Protein AF-A0A7Y5BQ79-F1 (afdb_monomer_lite)

pLDDT: mean 95.79, std 3.4, range [77.5, 98.62]

Radius of gyration: 15.88 Å; chains: 1; bounding box: 40×28×46 Å

Secondary structure (DSSP, 8-state):
-EEEEEEGGGHHHH--SHHHHHHHHHHHHHHHHHH-TT-TTEEEEEHHHHHHHHH-TTS-HHHHHHHHHHHHHHHHHHHHHTT--HHHHHHHHHHHHHHHHH-TTSHHHHHHHHTHHHHHHHHHHHH--HHHHHHHHHHHHHHHHTTT-HHHHHHHHHHHHHHHHHHHHTT--

Structure (mmCIF, N/CA/C/O backbone):
data_AF-A0A7Y5BQ79-F1
#
_entry.id   AF-A0A7Y5BQ79-F1
#
loop_
_atom_site.group_PDB
_atom_site.id
_atom_site.type_symbol
_atom_site.label_atom_id
_atom_site.label_alt_id
_atom_site.label_comp_id
_atom_site.label_asym_id
_atom_site.label_entity_id
_atom_site.label_seq_id
_atom_site.pdbx_PDB_ins_code
_atom_site.Cartn_x
_atom_site.Cartn_y
_atom_site.Cartn_z
_atom_site.occupancy
_atom_site.B_iso_or_equiv
_atom_site.auth_seq_id
_atom_site.auth_comp_id
_atom_site.auth_asym_id
_atom_site.auth_atom_id
_atom_site.pdbx_PDB_model_num
ATOM 1 N N . MET A 1 1 ? 13.403 9.350 7.583 1.00 86.50 1 MET A N 1
ATOM 2 C CA . MET A 1 1 ? 12.123 10.085 7.622 1.00 86.50 1 MET A CA 1
ATOM 3 C C . MET A 1 1 ? 11.063 9.085 7.214 1.00 86.50 1 MET A C 1
ATOM 5 O O . MET A 1 1 ? 11.272 8.402 6.207 1.00 86.50 1 MET A O 1
ATOM 9 N N . PRO A 1 2 ? 9.975 8.969 7.985 1.00 95.50 2 PRO A N 1
ATOM 10 C CA . PRO A 1 2 ? 8.922 8.019 7.684 1.00 95.50 2 PRO A CA 1
ATOM 11 C C . PRO A 1 2 ? 8.145 8.454 6.441 1.00 95.50 2 PRO A C 1
ATOM 13 O O . PRO A 1 2 ? 7.774 9.618 6.310 1.00 95.50 2 PRO A O 1
ATOM 16 N N . VAL A 1 3 ? 7.881 7.498 5.554 1.00 97.62 3 VAL A N 1
ATOM 17 C CA . VAL A 1 3 ? 6.941 7.631 4.428 1.00 97.62 3 VAL A CA 1
ATOM 18 C C . VAL A 1 3 ? 5.510 7.566 4.943 1.00 97.62 3 VAL A C 1
ATOM 20 O O . VAL A 1 3 ? 4.616 8.212 4.415 1.00 97.62 3 VAL A O 1
ATOM 23 N N . PHE A 1 4 ? 5.292 6.783 5.999 1.00 98.19 4 PHE A N 1
ATOM 24 C CA . PHE A 1 4 ? 3.997 6.639 6.639 1.00 98.19 4 PHE A CA 1
ATOM 25 C C . PHE A 1 4 ? 4.168 6.454 8.143 1.00 98.19 4 PHE A C 1
ATOM 27 O O . PHE A 1 4 ? 5.048 5.720 8.593 1.00 98.19 4 PHE A O 1
ATOM 34 N N . SER A 1 5 ? 3.302 7.098 8.920 1.00 97.00 5 SER A N 1
ATOM 35 C CA . SER A 1 5 ? 3.252 6.983 10.375 1.00 97.00 5 SER A CA 1
ATOM 36 C C . SER A 1 5 ? 1.800 6.858 10.810 1.00 97.00 5 SER A C 1
ATOM 38 O O . SER A 1 5 ? 0.936 7.602 10.340 1.00 97.00 5 SER A O 1
ATOM 40 N N . PHE A 1 6 ? 1.530 5.925 11.715 1.00 97.25 6 PHE A N 1
ATOM 41 C CA . PHE A 1 6 ? 0.215 5.754 12.316 1.00 97.25 6 PHE A CA 1
ATOM 42 C C . PHE A 1 6 ? 0.340 5.602 13.825 1.00 97.25 6 PHE A C 1
ATOM 44 O O . PHE A 1 6 ? 1.182 4.846 14.310 1.00 97.25 6 PHE A O 1
ATOM 51 N N . GLN A 1 7 ? -0.534 6.287 14.556 1.00 96.56 7 GLN A N 1
ATOM 52 C CA . GLN A 1 7 ? -0.715 6.156 15.995 1.00 96.56 7 GLN A CA 1
ATOM 53 C C . GLN A 1 7 ? -2.160 5.785 16.305 1.00 96.56 7 GLN A C 1
ATOM 55 O O . GLN A 1 7 ? -3.094 6.372 15.763 1.00 96.56 7 GLN A O 1
ATOM 60 N N . LEU A 1 8 ? -2.351 4.871 17.253 1.00 95.81 8 LEU A N 1
ATOM 61 C CA . LEU A 1 8 ? -3.673 4.377 17.638 1.00 95.81 8 LEU A CA 1
ATOM 62 C C . LEU A 1 8 ? -4.640 5.495 18.079 1.00 95.81 8 LEU A C 1
ATOM 64 O O . LEU A 1 8 ? -5.835 5.436 17.786 1.00 95.81 8 LEU A O 1
ATOM 68 N N . SER A 1 9 ? -4.123 6.545 18.723 1.00 95.38 9 SER A N 1
ATOM 69 C CA . SER A 1 9 ? -4.894 7.729 19.132 1.00 95.38 9 SER A CA 1
ATOM 70 C C . SER A 1 9 ? -5.539 8.469 17.953 1.00 95.38 9 SER A C 1
ATOM 72 O O . SER A 1 9 ? -6.570 9.117 18.121 1.00 95.38 9 SER A O 1
ATOM 74 N N . GLN A 1 10 ? -5.006 8.335 16.733 1.00 96.81 10 GLN A N 1
ATOM 75 C CA . GLN A 1 10 ? -5.585 8.961 15.542 1.00 96.81 10 GLN A CA 1
ATOM 76 C C . GLN A 1 10 ? -6.984 8.419 15.219 1.00 96.81 10 GLN A C 1
ATOM 78 O O . GLN A 1 10 ? -7.784 9.146 14.628 1.00 96.81 10 GLN A O 1
ATOM 83 N N . LEU A 1 11 ? -7.332 7.199 15.660 1.00 96.62 11 LEU A N 1
ATOM 84 C CA . LEU A 1 11 ? -8.676 6.638 15.471 1.00 96.62 11 LEU A CA 1
ATOM 85 C C . LEU A 1 11 ? -9.782 7.516 16.068 1.00 96.62 11 LEU A C 1
ATOM 87 O O . LEU A 1 11 ? -10.900 7.504 15.564 1.00 96.62 11 LEU A O 1
ATOM 91 N N . GLU A 1 12 ? -9.478 8.307 17.101 1.00 95.62 12 GLU A N 1
ATOM 92 C CA . GLU A 1 12 ? -10.432 9.230 17.732 1.00 95.62 12 GLU A CA 1
ATOM 93 C C . GLU A 1 12 ? -10.938 10.300 16.771 1.00 95.62 12 GLU A C 1
ATOM 95 O O . GLU A 1 12 ? -12.095 10.703 16.857 1.00 95.62 12 GLU A O 1
ATOM 100 N N . LYS A 1 13 ? -10.079 10.719 15.837 1.00 95.00 13 LYS A N 1
ATOM 101 C CA . LYS A 1 13 ? -10.400 11.712 14.810 1.00 95.00 13 LYS A CA 1
ATOM 102 C C . LYS A 1 13 ? -10.914 11.067 13.524 1.00 95.00 13 LYS A C 1
ATOM 104 O O . LYS A 1 13 ? -11.674 11.695 12.797 1.00 95.00 13 LYS A O 1
ATOM 109 N N . ILE A 1 14 ? -10.489 9.835 13.237 1.00 96.00 14 ILE A N 1
ATOM 110 C CA . ILE A 1 14 ? -10.807 9.134 11.984 1.00 96.00 14 ILE A CA 1
ATOM 111 C C . ILE A 1 14 ? -12.203 8.502 12.026 1.00 96.00 14 ILE A C 1
ATOM 113 O O . ILE A 1 14 ? -12.914 8.539 11.023 1.00 96.00 14 ILE A O 1
ATOM 117 N N . ILE A 1 15 ? -12.604 7.921 13.162 1.00 95.94 15 ILE A N 1
ATOM 118 C CA . ILE A 1 15 ? -13.869 7.190 13.292 1.00 95.94 15 ILE A CA 1
ATOM 119 C C . ILE A 1 15 ? -14.784 7.924 14.272 1.00 95.94 15 ILE A C 1
ATOM 121 O O . ILE A 1 15 ? -14.570 7.909 15.484 1.00 95.94 15 ILE A O 1
ATOM 125 N N . SER A 1 16 ? -15.835 8.550 13.738 1.00 94.56 16 SER A N 1
ATOM 126 C CA . SER A 1 16 ? -16.795 9.317 14.540 1.00 94.56 16 SER A CA 1
ATOM 127 C C . SER A 1 16 ? -17.749 8.433 15.347 1.00 94.56 16 SER A C 1
ATOM 129 O O . SER A 1 16 ? -18.148 8.817 16.442 1.00 94.56 16 SER A O 1
ATOM 131 N N . ASN A 1 17 ? -18.124 7.256 14.828 1.00 96.81 17 ASN A N 1
ATOM 132 C CA . ASN A 1 17 ? -19.011 6.330 15.535 1.00 96.81 17 ASN A CA 1
ATOM 133 C C . ASN A 1 17 ? -18.244 5.619 16.671 1.00 96.81 17 ASN A C 1
ATOM 135 O O . ASN A 1 17 ? -17.288 4.898 16.378 1.00 96.81 17 ASN A O 1
ATOM 139 N N . PRO A 1 18 ? -18.654 5.756 17.948 1.00 96.12 18 PRO A N 1
ATOM 140 C CA . PRO A 1 18 ? -17.921 5.170 19.072 1.00 96.12 18 PRO A CA 1
ATOM 141 C C . PRO A 1 18 ? -17.812 3.643 19.016 1.00 96.12 18 PRO A C 1
ATOM 143 O O . PRO A 1 18 ? -16.741 3.102 19.261 1.00 96.12 18 PRO A O 1
ATOM 146 N N . LYS A 1 19 ? -18.888 2.945 18.631 1.00 96.75 19 LYS A N 1
ATOM 147 C CA . LYS A 1 19 ? -18.913 1.477 18.580 1.00 96.75 19 LYS A CA 1
ATOM 148 C C . LYS A 1 19 ? -17.950 0.939 17.524 1.00 96.75 19 LYS A C 1
ATOM 150 O O . LYS A 1 19 ? -17.215 -0.013 17.784 1.00 96.75 19 LYS A O 1
ATOM 155 N N . ASP A 1 20 ? -17.945 1.557 16.345 1.00 96.19 20 ASP A N 1
ATOM 156 C CA . ASP A 1 20 ? -17.020 1.183 15.275 1.00 96.19 20 ASP A CA 1
ATOM 157 C C . ASP A 1 20 ? -15.578 1.517 15.668 1.00 96.19 20 ASP A C 1
ATOM 159 O O . ASP A 1 20 ? -14.673 0.711 15.458 1.00 96.19 20 ASP A O 1
ATOM 163 N N . ARG A 1 21 ? -15.363 2.671 16.311 1.00 97.19 21 ARG A N 1
ATOM 164 C CA . ARG A 1 21 ? -14.045 3.090 16.790 1.00 97.19 21 ARG A CA 1
ATOM 165 C C . ARG A 1 21 ? -13.473 2.115 17.810 1.00 97.19 21 ARG A C 1
ATOM 167 O O . ARG A 1 21 ? -12.311 1.746 17.684 1.00 97.19 21 ARG A O 1
ATOM 174 N N . ASP A 1 22 ? -14.262 1.692 18.792 1.00 97.06 22 ASP A N 1
ATOM 175 C CA . ASP A 1 22 ? -13.808 0.778 19.842 1.00 97.06 22 ASP A CA 1
ATOM 176 C C . ASP A 1 22 ? -13.480 -0.602 19.266 1.00 97.06 22 ASP A C 1
ATOM 178 O O . ASP A 1 22 ? -12.453 -1.193 19.603 1.00 97.06 22 ASP A O 1
ATOM 182 N N . LYS A 1 23 ? -14.295 -1.081 18.318 1.00 96.94 23 LYS A N 1
ATOM 183 C CA . LYS A 1 23 ? -14.032 -2.321 17.580 1.00 96.94 23 LYS A CA 1
ATOM 184 C C . LYS A 1 23 ? -12.708 -2.258 16.812 1.00 96.94 23 LYS A C 1
ATOM 186 O O . LYS A 1 23 ? -11.893 -3.175 16.917 1.00 96.94 23 LYS A O 1
ATOM 191 N N . GLU A 1 24 ? -12.487 -1.200 16.031 1.00 97.38 24 GLU A N 1
ATOM 192 C CA . GLU A 1 24 ? -11.253 -1.040 15.252 1.00 97.38 24 GLU A CA 1
ATOM 193 C C . GLU A 1 24 ? -10.035 -0.791 16.150 1.00 97.38 24 GLU A C 1
ATOM 195 O O . GLU A 1 24 ? -8.952 -1.307 15.869 1.00 97.38 24 GLU A O 1
ATOM 200 N N . ARG A 1 25 ? -10.211 -0.080 17.270 1.00 96.81 25 ARG A N 1
ATOM 201 C CA . ARG A 1 25 ? -9.168 0.120 18.281 1.00 96.81 25 ARG A CA 1
ATOM 202 C C . ARG A 1 25 ? -8.715 -1.211 18.869 1.00 96.81 25 ARG A C 1
ATOM 204 O O . ARG A 1 25 ? -7.530 -1.506 18.794 1.00 96.81 25 ARG A O 1
ATOM 211 N N . GLN A 1 26 ? -9.632 -2.040 19.369 1.00 97.06 26 GLN A N 1
ATOM 212 C CA . GLN A 1 26 ? -9.293 -3.356 19.932 1.00 97.06 26 GLN A CA 1
ATOM 213 C C . GLN A 1 26 ? -8.589 -4.257 18.907 1.00 97.06 26 GLN A C 1
ATOM 215 O O . GLN A 1 26 ? -7.632 -4.966 19.229 1.00 97.06 26 GLN A O 1
ATOM 220 N N . PHE A 1 27 ? -9.046 -4.219 17.651 1.00 97.69 27 PHE A N 1
ATOM 221 C CA . PHE A 1 27 ? -8.410 -4.951 16.561 1.00 97.69 27 PHE A CA 1
ATOM 222 C C . PHE A 1 27 ? -6.955 -4.508 16.341 1.00 97.69 27 PHE A C 1
ATOM 224 O O . PHE A 1 27 ? -6.062 -5.362 16.317 1.00 97.69 27 PHE A O 1
ATOM 231 N N . LEU A 1 28 ? -6.709 -3.199 16.216 1.00 97.06 28 LEU A N 1
ATOM 232 C CA . LEU A 1 28 ? -5.366 -2.664 15.990 1.00 97.06 28 LEU A CA 1
ATOM 233 C C . LEU A 1 28 ? -4.469 -2.771 17.225 1.00 97.06 28 LEU A C 1
ATOM 235 O O . LEU A 1 28 ? -3.292 -3.056 17.063 1.00 97.06 28 LEU A O 1
ATOM 239 N N . GLU A 1 29 ? -4.989 -2.629 18.443 1.00 95.81 29 GLU A N 1
ATOM 240 C CA . GLU A 1 29 ? -4.227 -2.850 19.682 1.00 95.81 29 GLU A CA 1
ATOM 241 C C . GLU A 1 29 ? -3.631 -4.256 19.725 1.00 95.81 29 GLU A C 1
ATOM 243 O O . GLU A 1 29 ? -2.438 -4.429 19.985 1.00 95.81 29 GLU A O 1
ATOM 248 N N . ARG A 1 30 ? -4.444 -5.269 19.403 1.00 96.56 30 ARG A N 1
ATOM 249 C CA . ARG A 1 30 ? -3.977 -6.655 19.323 1.00 96.56 30 ARG A CA 1
ATOM 250 C C . ARG A 1 30 ? -2.871 -6.811 18.278 1.00 96.56 30 ARG A C 1
ATOM 252 O O . ARG A 1 30 ? -1.860 -7.445 18.569 1.00 96.56 30 ARG A O 1
ATOM 259 N N . LYS A 1 31 ? -3.046 -6.223 17.091 1.00 97.12 31 LYS A N 1
ATOM 260 C CA . LYS A 1 31 ? -2.067 -6.300 15.997 1.00 97.12 31 LYS A CA 1
ATOM 261 C C . LYS A 1 31 ? -0.768 -5.560 16.298 1.00 97.12 31 LYS A C 1
ATOM 263 O O . LYS A 1 31 ? 0.312 -6.102 16.097 1.00 97.12 31 LYS A O 1
ATOM 268 N N . LEU A 1 32 ? -0.847 -4.361 16.858 1.00 94.81 32 LEU A N 1
ATOM 269 C CA . LEU A 1 32 ? 0.328 -3.592 17.253 1.00 94.81 32 LEU A CA 1
ATOM 270 C C . LEU A 1 32 ? 1.122 -4.304 18.353 1.00 94.81 32 LEU A C 1
ATOM 272 O O . LEU A 1 32 ? 2.349 -4.318 18.301 1.00 94.81 32 LEU A O 1
ATOM 276 N N . LYS A 1 33 ? 0.440 -4.950 19.306 1.00 94.94 33 LYS A N 1
ATOM 277 C CA . LYS A 1 33 ? 1.090 -5.783 20.325 1.00 94.94 33 LYS A CA 1
ATOM 278 C C . LYS A 1 33 ? 1.774 -7.015 19.725 1.00 94.94 33 LYS A C 1
ATOM 280 O O . LYS A 1 33 ? 2.840 -7.384 20.203 1.00 94.94 33 LYS A O 1
ATOM 285 N N . GLU A 1 34 ? 1.182 -7.627 18.698 1.00 94.62 34 GLU A N 1
ATOM 286 C CA . GLU A 1 34 ? 1.772 -8.743 17.944 1.00 94.62 34 GLU A CA 1
ATOM 287 C C . GLU A 1 34 ? 3.047 -8.305 17.201 1.00 94.62 34 GLU A C 1
ATOM 289 O O . GLU A 1 34 ? 4.085 -8.950 17.320 1.00 94.62 34 GLU A O 1
ATOM 294 N N . TRP A 1 35 ? 3.002 -7.180 16.481 1.00 94.19 35 TRP A N 1
ATOM 295 C CA . TRP A 1 35 ? 4.122 -6.725 15.650 1.00 94.19 35 TRP A CA 1
ATOM 296 C C . TRP A 1 35 ? 5.243 -6.030 16.422 1.00 94.19 35 TRP A C 1
ATOM 298 O O . TRP A 1 35 ? 6.403 -6.105 16.018 1.00 94.19 35 TRP A O 1
ATOM 308 N N . ASN A 1 36 ? 4.906 -5.292 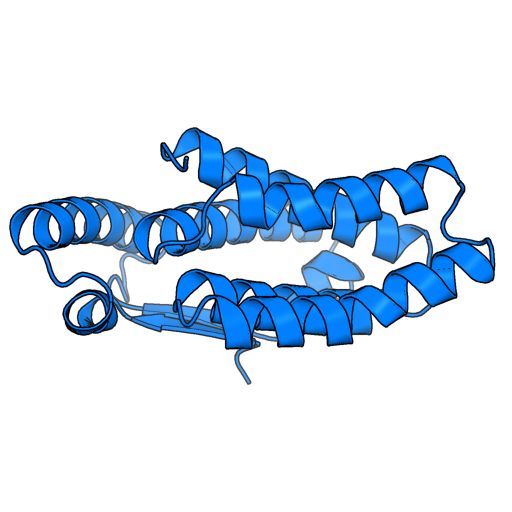17.481 1.00 88.94 36 ASN A N 1
ATOM 309 C CA . ASN A 1 36 ? 5.870 -4.548 18.281 1.00 88.94 36 ASN A CA 1
ATOM 310 C C . ASN A 1 36 ? 5.459 -4.505 19.764 1.00 88.94 36 ASN A C 1
ATOM 312 O O . ASN A 1 36 ? 4.955 -3.485 20.247 1.00 88.94 36 ASN A O 1
ATOM 316 N N . PRO A 1 37 ? 5.739 -5.575 20.532 1.00 83.06 37 PRO A N 1
ATOM 317 C CA . PRO A 1 37 ? 5.378 -5.654 21.947 1.00 83.06 37 PRO A CA 1
ATOM 318 C C . PRO A 1 37 ? 5.940 -4.512 22.807 1.00 83.06 37 PRO A C 1
ATOM 320 O O . PRO A 1 37 ? 5.356 -4.170 23.832 1.00 83.06 37 PRO A O 1
ATOM 323 N N . LYS A 1 38 ? 7.074 -3.921 22.399 1.00 82.88 38 LYS A N 1
ATOM 324 C CA . LYS A 1 38 ? 7.747 -2.831 23.123 1.00 82.88 38 LYS A CA 1
ATOM 325 C C . LYS A 1 38 ? 7.140 -1.453 22.840 1.00 82.88 38 LYS A C 1
ATOM 327 O O . LYS A 1 38 ? 7.308 -0.548 23.649 1.00 82.88 38 LYS A O 1
ATOM 332 N N . SER A 1 39 ? 6.453 -1.277 21.710 1.00 77.50 39 SER A N 1
ATOM 333 C CA . SER A 1 39 ? 5.789 -0.019 21.345 1.00 77.50 39 SER A CA 1
ATOM 334 C C . SER A 1 39 ? 4.473 -0.302 20.604 1.00 77.50 39 SER A C 1
ATOM 336 O O . SER A 1 39 ? 4.382 -0.131 19.387 1.00 77.50 39 SER A O 1
ATOM 338 N N . PRO A 1 40 ? 3.430 -0.754 21.325 1.00 83.44 40 PRO A N 1
ATOM 339 C CA . PRO A 1 40 ? 2.208 -1.289 20.727 1.00 83.44 40 PRO A CA 1
ATOM 340 C C . PRO A 1 40 ? 1.197 -0.200 20.329 1.00 83.44 40 PRO A C 1
ATOM 342 O O . PRO A 1 40 ? 0.005 -0.472 20.223 1.00 83.44 40 PRO A O 1
ATOM 345 N N . THR A 1 41 ? 1.628 1.051 20.154 1.00 89.75 41 THR A N 1
ATOM 346 C CA . THR A 1 41 ? 0.725 2.189 19.896 1.00 89.75 41 THR A CA 1
ATOM 347 C C . THR A 1 41 ? 1.020 2.920 18.594 1.00 89.75 41 THR A C 1
ATOM 349 O O . THR A 1 41 ? 0.196 3.731 18.164 1.00 89.75 41 THR A O 1
ATOM 352 N N . LYS A 1 42 ? 2.165 2.642 17.959 1.00 92.81 42 LYS A N 1
ATOM 353 C CA . LYS A 1 42 ? 2.640 3.356 16.775 1.00 92.81 42 LYS A CA 1
ATOM 354 C C . LYS A 1 42 ? 3.349 2.417 15.805 1.00 92.81 42 LYS A C 1
ATOM 356 O O . LYS A 1 42 ? 4.082 1.527 16.229 1.00 92.81 42 LYS A O 1
ATOM 361 N N . ILE A 1 43 ? 3.189 2.669 14.508 1.00 94.69 43 ILE A N 1
ATOM 362 C CA . ILE A 1 43 ? 4.094 2.145 13.481 1.00 94.69 43 ILE A CA 1
ATOM 363 C C . ILE A 1 43 ? 4.614 3.265 12.589 1.00 94.69 43 ILE A C 1
ATOM 365 O O . ILE A 1 43 ? 3.926 4.264 12.376 1.00 94.69 43 ILE A O 1
ATOM 369 N N . GLU A 1 44 ? 5.809 3.058 12.042 1.00 96.12 44 GLU A N 1
ATOM 370 C CA . GLU A 1 44 ? 6.454 3.975 11.104 1.00 96.12 44 GLU A CA 1
ATOM 371 C C . GLU A 1 44 ? 7.159 3.201 10.004 1.00 96.12 44 GLU A C 1
ATOM 373 O O . GLU A 1 44 ? 8.092 2.443 10.273 1.00 96.12 44 GLU A O 1
ATOM 378 N N . LEU A 1 45 ? 6.701 3.382 8.768 1.00 97.56 45 LEU A N 1
ATOM 379 C CA . LEU A 1 45 ? 7.398 2.879 7.595 1.00 97.56 45 LEU A CA 1
ATOM 380 C C . LEU A 1 45 ? 8.462 3.901 7.201 1.00 97.56 45 LEU A C 1
ATOM 382 O O . LEU A 1 45 ? 8.147 4.935 6.614 1.00 97.56 45 LEU A O 1
ATOM 386 N N . GLU A 1 46 ? 9.718 3.614 7.521 1.00 97.69 46 GLU A N 1
ATOM 387 C CA . GLU A 1 46 ? 10.849 4.433 7.084 1.00 97.69 46 GLU A CA 1
ATOM 388 C C . GLU A 1 46 ? 11.093 4.306 5.576 1.00 97.69 46 GLU A C 1
ATOM 390 O O . GLU A 1 46 ? 10.973 3.219 5.006 1.00 97.69 46 GLU A O 1
ATOM 395 N N . ALA A 1 47 ? 11.515 5.403 4.940 1.00 97.12 47 ALA A N 1
ATOM 396 C CA . ALA A 1 47 ? 11.825 5.425 3.506 1.00 97.12 47 ALA A CA 1
ATOM 397 C C . ALA A 1 47 ? 12.870 4.376 3.107 1.00 97.12 47 ALA A C 1
ATOM 399 O O . ALA A 1 47 ? 12.710 3.706 2.093 1.00 97.12 47 ALA A O 1
ATOM 400 N N . ALA A 1 48 ? 13.886 4.159 3.947 1.00 96.81 48 ALA A N 1
ATOM 401 C CA . ALA A 1 48 ? 14.905 3.138 3.711 1.00 96.81 48 ALA A CA 1
ATOM 402 C C . ALA A 1 48 ? 14.320 1.716 3.662 1.00 96.81 48 ALA A C 1
ATOM 404 O O . ALA A 1 48 ? 14.763 0.895 2.868 1.00 96.81 48 ALA A O 1
ATOM 405 N N . VAL A 1 49 ? 13.299 1.431 4.476 1.00 97.38 49 VAL A N 1
ATOM 406 C CA . VAL A 1 49 ? 12.646 0.117 4.482 1.00 97.38 49 VAL A CA 1
ATOM 407 C C . VAL A 1 49 ? 11.816 -0.068 3.219 1.00 97.38 49 VAL A C 1
ATOM 409 O O . VAL A 1 49 ? 11.891 -1.120 2.590 1.00 97.38 49 VAL A O 1
ATOM 412 N N . LEU A 1 50 ? 11.062 0.959 2.814 1.00 97.75 50 LEU A N 1
ATOM 413 C CA . LEU A 1 50 ? 10.323 0.918 1.554 1.00 97.75 50 LEU A CA 1
ATOM 414 C C . LEU A 1 50 ? 11.270 0.775 0.356 1.00 97.75 50 LEU A C 1
ATOM 416 O O . LEU A 1 50 ? 10.989 -0.010 -0.543 1.00 97.75 50 LEU A O 1
ATOM 420 N N . LEU A 1 51 ? 12.406 1.473 0.361 1.00 97.38 51 LEU A N 1
ATOM 421 C CA . LEU A 1 51 ? 13.436 1.332 -0.663 1.00 97.38 51 LEU A CA 1
ATOM 422 C C . LEU A 1 51 ? 13.919 -0.119 -0.751 1.00 97.38 51 LEU A C 1
ATOM 424 O O . LEU A 1 51 ? 13.858 -0.702 -1.826 1.00 97.38 51 LEU A O 1
ATOM 428 N N . THR A 1 52 ? 14.279 -0.745 0.374 1.00 97.38 52 THR A N 1
ATOM 429 C CA . THR A 1 52 ? 14.665 -2.165 0.408 1.00 97.38 52 THR A CA 1
ATOM 430 C C . THR A 1 52 ? 13.572 -3.092 -0.132 1.00 97.38 52 THR A C 1
ATOM 432 O O . THR A 1 52 ? 13.892 -4.031 -0.857 1.00 97.38 52 THR A O 1
ATOM 435 N N . ILE A 1 53 ? 12.293 -2.836 0.167 1.00 97.56 53 ILE A N 1
ATOM 436 C CA . ILE A 1 53 ? 11.169 -3.625 -0.372 1.00 97.56 53 ILE A CA 1
ATOM 437 C C . ILE A 1 53 ? 11.105 -3.526 -1.906 1.00 97.56 53 ILE A C 1
ATOM 439 O O . ILE A 1 53 ? 10.857 -4.527 -2.574 1.00 97.56 53 ILE A O 1
ATOM 443 N N . ILE A 1 54 ? 11.326 -2.335 -2.473 1.00 97.31 54 ILE A N 1
ATOM 444 C CA . ILE A 1 54 ? 11.173 -2.089 -3.916 1.00 97.31 54 ILE A CA 1
ATOM 445 C C . ILE A 1 54 ? 12.419 -2.475 -4.723 1.00 97.31 54 ILE A C 1
ATOM 447 O O . ILE A 1 54 ? 12.289 -2.996 -5.830 1.00 97.31 54 ILE A O 1
ATOM 451 N N . THR A 1 55 ? 13.616 -2.238 -4.190 1.00 95.69 55 THR A N 1
ATOM 452 C CA . THR A 1 55 ? 14.874 -2.338 -4.950 1.00 95.69 55 THR A CA 1
ATOM 453 C C . THR A 1 55 ? 15.790 -3.457 -4.477 1.00 95.69 55 THR A C 1
ATOM 455 O O . THR A 1 55 ? 16.831 -3.674 -5.088 1.00 95.69 55 THR A O 1
ATOM 458 N N . THR A 1 56 ? 15.448 -4.159 -3.388 1.00 90.88 56 THR A N 1
ATOM 459 C CA . THR A 1 56 ? 16.316 -5.124 -2.670 1.00 90.88 56 THR A CA 1
ATOM 460 C C . THR A 1 56 ? 17.601 -4.525 -2.113 1.00 90.88 56 THR A C 1
ATOM 462 O O . THR A 1 56 ? 18.451 -5.235 -1.577 1.00 90.88 56 THR A O 1
ATOM 465 N N . GLN A 1 57 ? 17.754 -3.202 -2.185 1.00 87.38 57 GLN A N 1
ATOM 466 C CA . GLN A 1 57 ? 18.966 -2.547 -1.736 1.00 87.38 57 GLN A CA 1
ATOM 467 C C . GLN A 1 57 ? 19.201 -2.821 -0.249 1.00 87.38 57 GLN A C 1
ATOM 469 O O . GLN A 1 57 ? 18.303 -2.670 0.585 1.00 87.38 57 GLN A O 1
ATOM 474 N N . ASN A 1 58 ? 20.439 -3.204 0.069 1.00 85.94 58 ASN A N 1
ATOM 475 C CA . ASN A 1 58 ? 20.890 -3.567 1.413 1.00 85.94 58 ASN A CA 1
ATOM 476 C C . ASN A 1 58 ? 20.191 -4.806 2.012 1.00 85.94 58 ASN A C 1
ATOM 478 O O . ASN A 1 58 ? 20.172 -4.965 3.232 1.00 85.94 58 ASN A O 1
ATOM 482 N N . SER A 1 59 ? 19.621 -5.690 1.186 1.00 90.75 59 SER A N 1
ATOM 483 C CA . SER A 1 59 ? 19.035 -6.956 1.634 1.00 90.75 59 SER A CA 1
ATOM 484 C C . SER A 1 59 ? 19.215 -8.069 0.600 1.00 90.75 59 SER A C 1
ATOM 486 O O . SER A 1 59 ? 19.682 -7.842 -0.513 1.00 90.75 59 SER A O 1
ATOM 488 N N . THR A 1 60 ? 18.866 -9.294 0.984 1.00 92.94 60 THR A N 1
ATOM 489 C CA . THR A 1 60 ? 18.714 -10.413 0.049 1.00 92.94 60 THR A CA 1
ATOM 490 C C . THR A 1 60 ? 17.317 -10.378 -0.574 1.00 92.94 60 THR A C 1
ATOM 492 O O . THR A 1 60 ? 16.411 -9.740 -0.035 1.00 92.94 60 THR A O 1
ATOM 495 N N . GLU A 1 61 ? 17.103 -11.106 -1.674 1.00 91.19 61 GLU A N 1
ATOM 496 C CA . GLU A 1 61 ? 15.754 -11.283 -2.242 1.00 91.19 61 GLU A CA 1
ATOM 497 C C . GLU A 1 61 ? 14.777 -11.819 -1.184 1.00 91.19 61 GLU A C 1
ATOM 499 O O . GLU A 1 61 ? 13.703 -11.255 -0.983 1.00 91.19 61 GLU A O 1
ATOM 504 N N . GLU A 1 62 ? 15.190 -12.832 -0.416 1.00 93.88 62 GLU A N 1
ATOM 505 C CA . GLU A 1 62 ? 14.387 -13.381 0.679 1.00 93.88 62 GLU A CA 1
ATOM 506 C C . GLU A 1 62 ? 14.102 -12.340 1.774 1.00 93.88 62 GLU A C 1
ATOM 508 O O . GLU A 1 62 ? 12.960 -12.196 2.208 1.00 93.88 62 GLU A O 1
ATOM 513 N N . GLY A 1 63 ? 15.112 -11.573 2.197 1.00 95.69 63 GLY A N 1
ATOM 514 C CA . GLY A 1 63 ? 14.949 -10.534 3.214 1.00 95.69 63 GLY A CA 1
ATOM 515 C C . GLY A 1 63 ? 14.002 -9.420 2.763 1.00 95.69 63 GLY A C 1
ATOM 516 O O . GLY A 1 63 ? 13.139 -8.986 3.530 1.00 95.69 63 GLY A O 1
ATOM 517 N N . SER A 1 64 ? 14.094 -9.006 1.497 1.00 95.38 64 SER A N 1
ATOM 518 C CA . SER A 1 64 ? 13.175 -8.031 0.905 1.00 95.38 64 SER A CA 1
ATOM 519 C C . SER A 1 64 ? 11.738 -8.563 0.842 1.00 95.38 64 SER A C 1
ATOM 521 O O . SER A 1 64 ? 10.805 -7.842 1.198 1.00 95.38 64 SER A O 1
ATOM 523 N N . ALA A 1 65 ? 11.552 -9.843 0.500 1.00 96.25 65 ALA A N 1
ATOM 524 C CA . ALA A 1 65 ? 10.246 -10.491 0.456 1.00 96.25 65 ALA A CA 1
ATOM 525 C C . ALA A 1 65 ? 9.624 -10.625 1.857 1.00 96.25 65 ALA A C 1
ATOM 527 O O . ALA A 1 65 ? 8.429 -10.384 2.037 1.00 96.25 65 ALA A O 1
ATOM 528 N N . GLN A 1 66 ? 10.428 -10.939 2.876 1.00 97.56 66 GLN A N 1
ATOM 529 C CA . GLN A 1 66 ? 9.971 -10.951 4.267 1.00 97.56 66 GLN A CA 1
ATOM 530 C C . GLN A 1 66 ? 9.508 -9.557 4.715 1.00 97.56 66 GLN A C 1
ATOM 532 O O . GLN A 1 66 ? 8.439 -9.431 5.316 1.00 97.56 66 GLN A O 1
ATOM 537 N N . LEU A 1 67 ? 10.265 -8.501 4.390 1.00 97.81 67 LEU A N 1
ATOM 538 C CA . LEU A 1 67 ? 9.870 -7.119 4.681 1.00 97.81 67 LEU A CA 1
ATOM 539 C C . LEU A 1 67 ? 8.588 -6.721 3.944 1.00 97.81 67 LEU A C 1
ATOM 541 O O . LEU A 1 67 ? 7.710 -6.105 4.549 1.00 97.81 67 LEU A O 1
ATOM 545 N N . LEU A 1 68 ? 8.458 -7.107 2.673 1.00 98.31 68 LEU A N 1
ATOM 546 C CA . LEU A 1 68 ? 7.271 -6.881 1.853 1.00 98.31 68 LEU A CA 1
ATOM 547 C C . LEU A 1 68 ? 6.028 -7.444 2.545 1.00 98.31 68 LEU A C 1
ATOM 549 O O . LEU A 1 68 ? 5.069 -6.707 2.770 1.00 98.31 68 LEU A O 1
ATOM 553 N N . VAL A 1 69 ? 6.060 -8.721 2.937 1.00 98.44 69 VAL A N 1
ATOM 554 C CA . VAL A 1 69 ? 4.936 -9.394 3.607 1.00 98.44 69 VAL A CA 1
ATOM 555 C C . VAL A 1 69 ? 4.607 -8.725 4.942 1.00 98.44 69 VAL A C 1
ATOM 557 O O . VAL A 1 69 ? 3.446 -8.408 5.201 1.00 98.44 69 VAL A O 1
ATOM 560 N N . GLN A 1 70 ? 5.618 -8.447 5.770 1.00 98.25 70 GLN A N 1
ATOM 561 C CA . GLN A 1 70 ? 5.427 -7.809 7.078 1.00 98.25 70 GLN A CA 1
ATOM 562 C C . GLN A 1 70 ? 4.786 -6.424 6.964 1.00 98.25 70 GLN A C 1
ATOM 564 O O . GLN A 1 70 ? 3.897 -6.078 7.744 1.00 98.25 70 GLN A O 1
ATOM 569 N N . TRP A 1 71 ? 5.232 -5.606 6.012 1.00 98.50 71 TRP A N 1
ATOM 570 C CA . TRP A 1 71 ? 4.692 -4.262 5.837 1.00 98.50 71 TRP A CA 1
ATOM 571 C C . TRP A 1 71 ? 3.351 -4.254 5.120 1.00 98.50 71 TRP A C 1
ATOM 573 O O . TRP A 1 71 ? 2.496 -3.442 5.469 1.00 98.50 71 TRP A O 1
ATOM 583 N N . ALA A 1 72 ? 3.120 -5.180 4.192 1.00 98.56 72 ALA A N 1
ATOM 584 C CA . ALA A 1 72 ? 1.823 -5.342 3.555 1.00 98.56 72 ALA A CA 1
ATOM 585 C C . ALA A 1 72 ? 0.739 -5.739 4.567 1.00 98.56 72 ALA A C 1
ATOM 587 O O . ALA A 1 72 ? -0.355 -5.176 4.526 1.00 98.56 72 ALA A O 1
ATOM 588 N N . ASP A 1 73 ? 1.063 -6.626 5.514 1.00 98.62 73 ASP A N 1
ATOM 589 C CA . ASP A 1 73 ? 0.198 -6.981 6.644 1.00 98.62 73 ASP A CA 1
ATOM 590 C C . ASP A 1 73 ? -0.193 -5.736 7.461 1.00 98.62 73 ASP A C 1
ATOM 592 O O . ASP A 1 73 ? -1.375 -5.397 7.613 1.00 98.62 73 ASP A O 1
ATOM 596 N N . ARG A 1 74 ? 0.820 -4.985 7.907 1.00 98.44 74 ARG A N 1
ATOM 597 C CA . ARG A 1 74 ? 0.649 -3.772 8.719 1.00 98.44 74 ARG A CA 1
ATOM 598 C C . ARG A 1 74 ? -0.209 -2.721 8.026 1.00 98.44 74 ARG A C 1
ATOM 600 O O . ARG A 1 74 ? -1.173 -2.217 8.606 1.00 98.44 74 ARG A O 1
ATOM 607 N N . LEU A 1 75 ? 0.138 -2.397 6.783 1.00 98.56 75 LEU A N 1
ATOM 608 C CA . LEU A 1 75 ? -0.568 -1.400 5.985 1.00 98.56 75 LEU A CA 1
ATOM 609 C C . LEU A 1 75 ? -1.990 -1.859 5.659 1.00 98.56 75 LEU A C 1
ATOM 611 O O . LEU A 1 75 ? -2.921 -1.073 5.808 1.00 98.56 75 LEU A O 1
ATOM 615 N N . GLY A 1 76 ? -2.186 -3.126 5.285 1.00 98.31 76 GLY A N 1
ATOM 616 C CA . GLY A 1 76 ? -3.503 -3.685 4.983 1.00 98.31 76 GLY A CA 1
ATOM 617 C C . GLY A 1 76 ? -4.475 -3.554 6.158 1.00 98.31 76 GLY A C 1
ATOM 618 O O . GLY A 1 76 ? -5.601 -3.080 5.981 1.00 98.31 76 GLY A O 1
ATOM 619 N N . ALA A 1 77 ? -4.028 -3.897 7.369 1.00 98.50 77 ALA A N 1
ATOM 620 C CA . ALA A 1 77 ? -4.818 -3.751 8.591 1.00 98.50 77 ALA A CA 1
ATOM 621 C C . ALA A 1 77 ? -5.150 -2.283 8.903 1.00 98.50 77 ALA A C 1
ATOM 623 O O . ALA A 1 77 ? -6.310 -1.948 9.150 1.00 98.50 77 ALA A O 1
ATOM 624 N N . ILE A 1 78 ? -4.157 -1.389 8.857 1.00 98.19 78 ILE A N 1
ATOM 625 C CA . ILE A 1 78 ? -4.359 0.027 9.192 1.00 98.19 78 ILE A CA 1
ATOM 626 C C . ILE A 1 78 ? -5.230 0.718 8.156 1.00 98.19 78 ILE A C 1
ATOM 628 O O . ILE A 1 78 ? -6.161 1.430 8.523 1.00 98.19 78 ILE A O 1
ATOM 632 N N . PHE A 1 79 ? -4.991 0.500 6.866 1.00 98.25 79 PHE A N 1
ATOM 633 C CA . PHE A 1 79 ? -5.806 1.086 5.808 1.00 98.25 79 PHE A CA 1
ATOM 634 C C . PHE A 1 79 ? -7.260 0.621 5.887 1.00 98.25 79 PHE A C 1
ATOM 636 O O . PHE A 1 79 ? -8.168 1.435 5.699 1.00 98.25 79 PHE A O 1
ATOM 643 N N . LYS A 1 80 ? -7.501 -0.642 6.263 1.00 97.56 80 LYS A N 1
ATOM 644 C CA . LYS A 1 80 ? -8.850 -1.140 6.551 1.00 97.56 80 LYS A CA 1
ATOM 645 C C . LYS A 1 80 ? -9.495 -0.359 7.697 1.00 97.56 80 LYS A C 1
ATOM 647 O O . LYS A 1 80 ? -10.609 0.137 7.543 1.00 97.56 80 LYS A O 1
ATOM 652 N N . SER A 1 81 ? -8.794 -0.193 8.816 1.00 97.75 81 SER A N 1
ATOM 653 C CA . SER A 1 81 ? -9.322 0.503 9.999 1.00 97.75 81 SER A CA 1
ATOM 654 C C . SER A 1 81 ? -9.396 2.025 9.841 1.00 97.75 81 SER A C 1
ATOM 656 O O . SER A 1 81 ? -10.049 2.694 10.632 1.00 97.75 81 SER A O 1
ATOM 658 N N . THR A 1 82 ? -8.761 2.593 8.814 1.00 97.19 82 THR A N 1
ATOM 659 C CA . THR A 1 82 ? -8.709 4.046 8.569 1.00 97.19 82 THR A CA 1
ATOM 660 C C . THR A 1 82 ? -9.501 4.483 7.334 1.00 97.19 82 THR A C 1
ATOM 662 O O . THR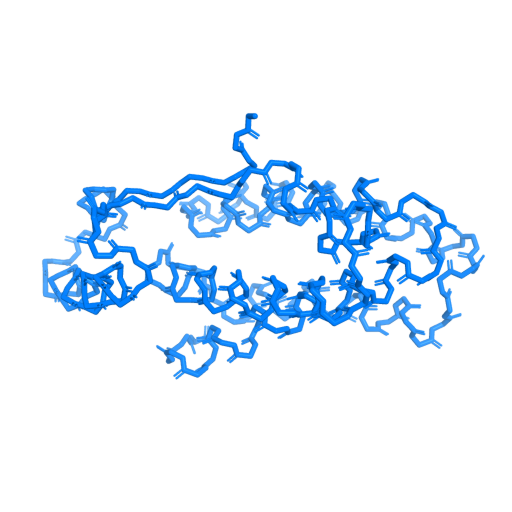 A 1 82 ? -9.325 5.586 6.807 1.00 97.19 82 THR A O 1
ATOM 665 N N . GLY A 1 83 ? -10.434 3.630 6.900 1.00 94.88 83 GLY A N 1
ATOM 666 C CA . GLY A 1 83 ? -11.498 3.981 5.962 1.00 94.88 83 GLY A CA 1
ATOM 667 C C . GLY A 1 83 ? -11.153 3.820 4.481 1.00 94.88 83 GLY A C 1
ATOM 668 O O . GLY A 1 83 ? -11.962 4.233 3.638 1.00 94.88 83 GLY A O 1
ATOM 669 N N . LEU A 1 84 ? -10.002 3.227 4.144 1.00 96.88 84 LEU A N 1
ATOM 670 C CA . LEU A 1 84 ? -9.686 2.872 2.763 1.00 96.88 84 LEU A CA 1
ATOM 671 C C . LEU A 1 84 ? -10.559 1.692 2.325 1.00 96.88 84 LEU A C 1
ATOM 673 O O . LEU A 1 84 ? -10.619 0.663 2.996 1.00 96.88 84 LEU A O 1
ATOM 677 N N . THR A 1 85 ? -11.237 1.840 1.192 1.00 96.38 85 THR A N 1
ATOM 678 C CA . THR A 1 85 ? -12.074 0.783 0.604 1.00 96.38 85 THR A CA 1
ATOM 679 C C . THR A 1 85 ? -11.272 -0.050 -0.388 1.00 96.38 85 THR A C 1
ATOM 681 O O . THR A 1 85 ? -10.383 0.456 -1.077 1.00 96.38 85 THR A O 1
ATOM 684 N N . SER A 1 86 ? -11.618 -1.322 -0.547 1.00 94.25 86 SER A N 1
ATOM 685 C CA . SER A 1 86 ? -11.008 -2.180 -1.553 1.00 94.25 86 SER A CA 1
ATOM 686 C C . SER A 1 86 ? -11.326 -1.691 -2.964 1.00 94.25 86 SER A C 1
ATOM 688 O O . SER A 1 86 ? -10.518 -1.908 -3.855 1.00 94.25 86 SER A O 1
ATOM 690 N N . SER A 1 87 ? -12.448 -0.995 -3.200 1.00 94.00 87 SER A N 1
ATOM 691 C CA . SER A 1 87 ? -12.690 -0.339 -4.496 1.00 94.00 87 SER A CA 1
ATOM 692 C C . SER A 1 87 ? -11.668 0.757 -4.790 1.00 94.00 87 SER A C 1
ATOM 694 O O . SER A 1 87 ? -11.177 0.831 -5.912 1.00 94.00 87 SER A O 1
ATOM 696 N N . GLN A 1 88 ? -11.302 1.572 -3.792 1.00 95.06 88 GLN A N 1
ATOM 697 C CA . GLN A 1 88 ? -10.256 2.584 -3.965 1.00 95.06 88 GLN A CA 1
ATOM 698 C C . GLN A 1 88 ? -8.925 1.921 -4.313 1.00 95.06 88 GLN A C 1
ATOM 700 O O . GLN A 1 88 ? -8.303 2.320 -5.289 1.00 95.06 88 GLN A O 1
ATOM 705 N N . ILE A 1 89 ? -8.547 0.862 -3.596 1.00 95.00 89 ILE A N 1
ATOM 706 C CA . ILE A 1 89 ? -7.320 0.103 -3.868 1.00 95.00 89 ILE A CA 1
ATOM 707 C C . ILE A 1 89 ? -7.350 -0.516 -5.279 1.00 95.00 89 ILE A C 1
ATOM 709 O O . ILE A 1 89 ? -6.442 -0.302 -6.085 1.00 95.00 89 ILE A O 1
ATOM 713 N N . ARG A 1 90 ? -8.427 -1.236 -5.623 1.00 92.38 90 ARG A N 1
ATOM 714 C CA . ARG A 1 90 ? -8.581 -1.928 -6.916 1.00 92.38 90 ARG A CA 1
ATOM 715 C C . ARG A 1 90 ? -8.512 -0.988 -8.117 1.00 92.38 90 ARG A C 1
ATOM 717 O O . ARG A 1 90 ? -7.993 -1.392 -9.156 1.00 92.38 90 ARG A O 1
ATOM 724 N N . ASN A 1 91 ? -8.989 0.251 -7.987 1.00 93.12 91 ASN A N 1
ATOM 725 C CA . ASN A 1 91 ? -8.938 1.238 -9.070 1.00 93.12 91 ASN A CA 1
ATOM 726 C C . ASN A 1 91 ? -7.501 1.573 -9.502 1.00 93.12 91 ASN A C 1
ATOM 728 O O . ASN A 1 91 ? -7.272 1.855 -10.678 1.00 93.12 91 ASN A O 1
ATOM 732 N N . PHE A 1 92 ? -6.540 1.526 -8.577 1.00 94.88 92 PHE A N 1
ATOM 733 C CA . PHE A 1 92 ? -5.118 1.689 -8.888 1.00 94.88 92 PHE A CA 1
ATOM 734 C C . PHE A 1 92 ? -4.471 0.356 -9.267 1.00 94.88 92 PHE A C 1
ATOM 736 O O . PHE A 1 92 ? -3.676 0.299 -10.202 1.00 94.88 92 PHE A O 1
ATOM 743 N N . PHE A 1 93 ? -4.861 -0.739 -8.608 1.00 92.88 93 PHE A N 1
ATOM 744 C CA . PHE A 1 93 ? -4.290 -2.063 -8.880 1.00 92.88 93 PHE A CA 1
ATOM 745 C C . PHE A 1 93 ? -4.567 -2.542 -10.298 1.00 92.88 93 PHE A C 1
ATOM 747 O O . PHE A 1 93 ? -3.678 -3.069 -10.958 1.00 92.88 93 PHE A O 1
ATOM 754 N N . SER A 1 94 ? -5.766 -2.270 -10.808 1.00 93.69 94 SER A N 1
ATOM 755 C CA . SER A 1 94 ? -6.134 -2.601 -12.187 1.00 93.69 94 SER A CA 1
ATOM 756 C C . SER A 1 94 ? -5.219 -1.909 -13.203 1.00 93.69 94 SER A C 1
ATOM 758 O O . SER A 1 94 ? -4.874 -2.482 -14.233 1.00 93.69 94 SER A O 1
ATOM 760 N N . GLU A 1 95 ? -4.775 -0.686 -12.907 1.00 95.12 95 GLU A N 1
ATOM 761 C CA . GLU A 1 95 ? -3.858 0.052 -13.773 1.00 95.12 95 GLU A CA 1
ATOM 762 C C . GLU A 1 95 ? -2.438 -0.515 -13.728 1.00 95.12 95 GLU A C 1
ATOM 764 O O . GLU A 1 95 ? -1.821 -0.682 -14.777 1.00 95.12 95 GLU A O 1
ATOM 769 N N . I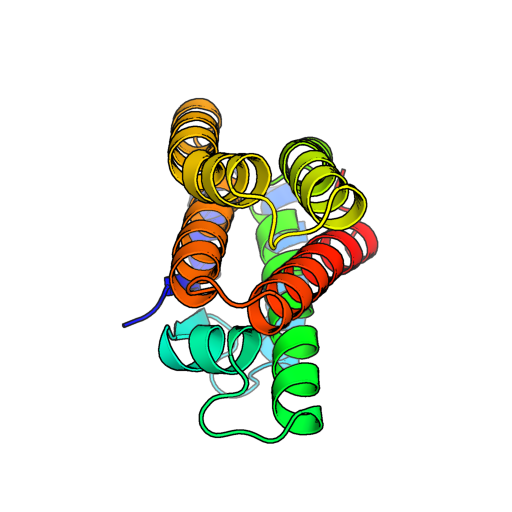LE A 1 96 ? -1.962 -0.904 -12.545 1.00 96.00 96 ILE A N 1
ATOM 770 C CA . ILE A 1 96 ? -0.664 -1.572 -12.378 1.00 96.00 96 ILE A CA 1
ATOM 771 C C . ILE A 1 96 ? -0.655 -2.929 -13.084 1.00 96.00 96 ILE A C 1
ATOM 773 O O . ILE A 1 96 ? 0.284 -3.221 -13.817 1.00 96.00 96 ILE A O 1
ATOM 777 N N . ARG A 1 97 ? -1.735 -3.710 -12.974 1.00 96.00 97 ARG A N 1
ATOM 778 C CA . ARG A 1 97 ? -1.905 -4.958 -13.735 1.00 96.00 97 ARG A CA 1
ATOM 779 C C . ARG A 1 97 ? -1.910 -4.734 -15.237 1.00 96.00 97 ARG A C 1
ATOM 781 O O . ARG A 1 97 ? -1.307 -5.512 -15.966 1.00 96.00 97 ARG A O 1
ATOM 788 N N . THR A 1 98 ? -2.532 -3.648 -15.692 1.00 95.75 98 THR A N 1
ATOM 789 C CA . THR A 1 98 ? -2.496 -3.277 -17.108 1.00 95.75 98 THR A CA 1
ATOM 790 C C . THR A 1 98 ? -1.056 -3.006 -17.555 1.00 95.75 98 THR A C 1
ATOM 792 O O . THR A 1 98 ? -0.618 -3.548 -18.560 1.00 95.75 98 THR A O 1
ATOM 795 N N . ILE A 1 99 ? -0.293 -2.218 -16.793 1.00 96.81 99 ILE A N 1
ATOM 796 C CA . ILE A 1 99 ? 1.123 -1.929 -17.079 1.00 96.81 99 ILE A CA 1
ATOM 797 C C . ILE A 1 99 ? 1.952 -3.223 -17.101 1.00 96.81 99 ILE A C 1
ATOM 799 O O . ILE A 1 99 ? 2.731 -3.421 -18.028 1.00 96.81 99 ILE A O 1
ATOM 803 N N . GLN A 1 100 ? 1.737 -4.130 -16.142 1.00 94.44 100 GLN A N 1
ATOM 804 C CA . GLN A 1 100 ? 2.386 -5.447 -16.105 1.00 94.44 100 GLN A CA 1
ATOM 805 C C . GLN A 1 100 ? 2.094 -6.273 -17.362 1.00 94.44 100 GLN A C 1
ATOM 807 O O . GLN A 1 100 ? 3.011 -6.833 -17.952 1.00 94.44 100 GLN A O 1
ATOM 812 N N . GLN A 1 101 ? 0.835 -6.309 -17.804 1.00 95.56 101 GLN A N 1
ATOM 813 C CA . GLN A 1 101 ? 0.419 -7.069 -18.983 1.00 95.56 101 GLN A CA 1
ATOM 814 C C . GLN A 1 101 ? 1.066 -6.561 -20.279 1.00 95.56 101 GLN A C 1
ATOM 816 O O . GLN A 1 101 ? 1.437 -7.365 -21.130 1.00 95.56 101 GLN A O 1
ATOM 821 N N . TYR A 1 102 ? 1.177 -5.241 -20.446 1.00 95.69 102 TYR A N 1
ATOM 822 C CA . TYR A 1 102 ? 1.781 -4.636 -21.641 1.00 95.69 102 TYR A CA 1
ATOM 823 C C . TYR A 1 102 ? 3.312 -4.527 -21.565 1.00 95.69 102 TYR A C 1
ATOM 825 O O . TYR A 1 102 ? 3.946 -4.239 -22.577 1.00 95.69 102 TYR A O 1
ATOM 833 N N . GLY A 1 103 ? 3.900 -4.783 -20.395 1.00 94.25 103 GLY A N 1
ATOM 834 C CA . GLY A 1 103 ? 5.335 -4.710 -20.147 1.00 94.25 103 GLY A CA 1
ATOM 835 C C . GLY A 1 103 ? 5.785 -3.318 -19.705 1.00 94.25 103 GLY A C 1
ATOM 836 O O . GLY A 1 103 ? 5.544 -2.315 -20.377 1.00 94.25 103 GLY A O 1
ATOM 837 N N . PHE A 1 104 ? 6.496 -3.256 -18.577 1.00 95.06 104 PHE A N 1
ATOM 838 C CA . PHE A 1 104 ? 6.983 -1.993 -18.019 1.00 95.06 104 PHE A CA 1
ATOM 839 C C . PHE A 1 104 ? 8.055 -1.321 -18.882 1.00 95.06 104 PHE A C 1
ATOM 841 O O . PHE A 1 104 ? 8.224 -0.113 -18.792 1.00 95.06 104 PHE A O 1
ATOM 848 N N . GLU A 1 105 ? 8.761 -2.062 -19.738 1.00 93.56 105 GLU A N 1
ATOM 849 C CA . GLU A 1 105 ? 9.789 -1.486 -20.612 1.00 93.56 105 GLU A CA 1
ATOM 850 C C . GLU A 1 105 ? 9.221 -0.576 -21.715 1.00 93.56 105 GLU A C 1
ATOM 852 O O . GLU A 1 105 ? 9.935 0.292 -22.224 1.00 93.56 105 GLU A O 1
ATOM 857 N N . ASP A 1 106 ? 7.930 -0.699 -22.041 1.00 95.56 106 ASP A N 1
ATOM 858 C CA . ASP A 1 106 ? 7.258 0.180 -22.997 1.00 95.56 106 ASP A CA 1
ATOM 859 C C . ASP A 1 106 ? 7.177 1.629 -22.470 1.00 95.56 106 ASP A C 1
ATOM 861 O O . ASP A 1 106 ? 6.717 1.905 -21.359 1.00 95.56 106 ASP A O 1
ATOM 865 N N . VAL A 1 107 ? 7.588 2.596 -23.296 1.00 95.19 107 VAL A N 1
ATOM 866 C CA . VAL A 1 107 ? 7.645 4.024 -22.926 1.00 95.19 107 VAL A CA 1
ATOM 867 C C . VAL A 1 107 ? 6.272 4.579 -22.525 1.00 95.19 107 VAL A C 1
ATOM 869 O O . VAL A 1 107 ? 6.174 5.403 -21.609 1.00 95.19 107 VAL A O 1
ATOM 872 N N . LYS A 1 108 ? 5.186 4.133 -23.170 1.00 96.31 108 LYS A N 1
ATOM 873 C CA . LYS A 1 108 ? 3.822 4.539 -22.804 1.00 96.31 108 LYS A CA 1
ATOM 874 C C . LYS A 1 108 ? 3.444 3.954 -21.448 1.00 96.31 108 LYS A C 1
ATOM 876 O O . LYS A 1 108 ? 2.783 4.649 -20.676 1.00 96.31 108 LYS A O 1
ATOM 881 N N . MET A 1 109 ? 3.872 2.729 -21.141 1.00 96.94 109 MET A N 1
ATOM 882 C CA . MET A 1 109 ? 3.650 2.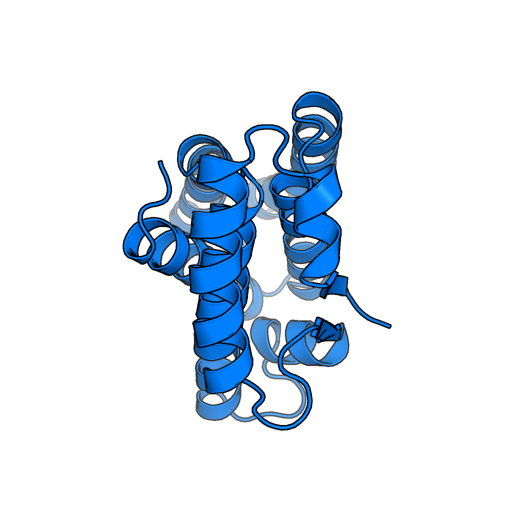092 -19.841 1.00 96.94 109 MET A CA 1
ATOM 883 C C . MET A 1 109 ? 4.450 2.767 -18.722 1.00 96.94 109 MET A C 1
ATOM 885 O O . MET A 1 109 ? 3.852 3.105 -17.700 1.00 96.94 109 MET A O 1
ATOM 889 N N . LYS A 1 110 ? 5.728 3.110 -18.939 1.00 95.56 110 LYS A N 1
ATOM 890 C CA . LYS A 1 110 ? 6.519 3.932 -17.996 1.00 95.56 110 LYS A CA 1
ATOM 891 C C . LYS A 1 110 ? 5.859 5.281 -17.733 1.00 95.56 110 LYS A C 1
ATOM 893 O O . LYS A 1 110 ? 5.671 5.679 -16.584 1.00 95.56 110 LYS A O 1
ATOM 898 N N . ARG A 1 111 ? 5.424 5.973 -18.794 1.00 96.19 111 ARG A N 1
ATOM 899 C CA . ARG A 1 111 ? 4.699 7.246 -18.664 1.00 96.19 111 ARG A CA 1
ATOM 900 C C . ARG A 1 111 ? 3.404 7.073 -17.870 1.00 96.19 111 ARG A C 1
ATOM 902 O O . ARG A 1 111 ? 3.105 7.891 -17.006 1.00 96.19 111 ARG A O 1
ATOM 909 N N . ARG A 1 112 ? 2.625 6.030 -18.161 1.00 96.62 112 ARG A N 1
ATOM 910 C CA . ARG A 1 112 ? 1.374 5.733 -17.454 1.00 96.62 112 ARG A CA 1
ATOM 911 C C . ARG A 1 112 ? 1.618 5.442 -15.975 1.00 96.62 112 ARG A C 1
ATOM 913 O O . ARG A 1 112 ? 0.874 5.945 -15.143 1.00 96.62 112 ARG A O 1
ATOM 920 N N . PHE A 1 113 ? 2.678 4.701 -15.663 1.00 97.50 113 PHE A N 1
ATOM 921 C CA . PHE A 1 113 ? 3.096 4.409 -14.298 1.00 97.50 113 PHE A CA 1
ATOM 922 C C . PHE A 1 113 ? 3.420 5.682 -13.509 1.00 97.50 113 PHE A C 1
ATOM 924 O O . PHE A 1 113 ? 2.864 5.895 -12.437 1.00 97.50 113 PHE A O 1
ATOM 931 N N . ILE A 1 114 ? 4.232 6.583 -14.071 1.00 96.81 114 ILE A N 1
ATOM 932 C CA . ILE A 1 114 ? 4.575 7.869 -13.434 1.00 96.81 114 ILE A CA 1
ATOM 933 C C . ILE A 1 114 ? 3.317 8.718 -13.182 1.00 96.81 114 ILE A C 1
ATOM 935 O O . ILE A 1 114 ? 3.180 9.357 -12.138 1.00 96.81 114 ILE A O 1
ATOM 939 N N . LEU A 1 115 ? 2.356 8.695 -14.110 1.00 97.44 115 LEU A N 1
ATOM 940 C CA . LEU A 1 115 ? 1.101 9.442 -13.989 1.00 97.44 115 LEU A CA 1
ATOM 941 C C . LEU A 1 115 ? 0.116 8.869 -12.958 1.00 97.44 115 LEU A C 1
ATOM 943 O O . LEU A 1 115 ? -0.916 9.492 -12.697 1.00 97.44 115 LEU A O 1
ATOM 947 N N . LEU A 1 116 ? 0.438 7.750 -12.306 1.00 97.69 116 LEU A N 1
ATOM 948 C CA . LEU A 1 116 ? -0.299 7.305 -11.126 1.00 97.69 116 LEU A CA 1
ATOM 949 C C . LEU A 1 116 ? -0.157 8.286 -9.959 1.00 97.69 116 LEU A C 1
ATOM 951 O O . LEU A 1 116 ? -1.114 8.434 -9.205 1.00 97.69 116 LEU A O 1
ATOM 955 N N . ILE A 1 117 ? 0.969 9.002 -9.840 1.00 98.25 117 ILE A N 1
ATOM 956 C CA . ILE A 1 117 ? 1.206 9.977 -8.760 1.00 98.25 117 ILE A CA 1
ATOM 957 C C . ILE A 1 117 ? 0.110 11.059 -8.724 1.00 98.25 117 ILE A C 1
ATOM 959 O O . ILE A 1 117 ? -0.615 11.129 -7.731 1.00 98.25 117 ILE A O 1
ATOM 963 N N . PRO A 1 118 ? -0.120 11.865 -9.783 1.00 98.44 118 PRO A N 1
ATOM 964 C CA . PRO A 1 118 ? -1.183 12.874 -9.751 1.00 98.44 118 PRO A CA 1
ATOM 965 C C . PRO A 1 118 ? -2.589 12.270 -9.593 1.00 98.44 118 PRO A C 1
ATOM 967 O O . PRO A 1 118 ? -3.478 12.906 -9.025 1.00 98.44 118 PRO A O 1
ATOM 970 N N . LYS A 1 119 ? -2.811 11.030 -10.049 1.00 97.75 119 LYS A N 1
ATOM 971 C CA . LYS A 1 119 ? -4.085 10.324 -9.850 1.00 97.75 119 LYS A CA 1
ATOM 972 C C . LYS A 1 119 ? -4.303 9.944 -8.379 1.00 97.75 119 LYS A C 1
ATOM 974 O O . LYS A 1 119 ? -5.428 10.060 -7.888 1.00 97.75 119 LYS A O 1
ATOM 979 N N . LEU A 1 120 ? -3.250 9.513 -7.681 1.00 98.19 120 LEU A N 1
ATOM 980 C CA . LEU A 1 120 ? -3.261 9.240 -6.241 1.00 98.19 120 LEU A CA 1
ATOM 981 C C . LEU A 1 120 ? -3.516 10.523 -5.449 1.00 98.19 120 LEU A C 1
ATOM 983 O O . LEU A 1 120 ? -4.382 10.516 -4.576 1.00 98.19 120 LEU A O 1
ATOM 987 N N . GLU A 1 121 ? -2.851 11.626 -5.805 1.00 98.31 121 GLU A N 1
ATOM 988 C CA . GLU A 1 121 ? -3.063 12.934 -5.168 1.00 98.31 121 GLU A CA 1
ATOM 989 C C . GLU A 1 121 ? -4.517 13.392 -5.266 1.00 98.31 121 GLU A C 1
ATOM 991 O O . GLU A 1 121 ? -5.151 13.726 -4.263 1.00 98.31 121 GLU A O 1
ATOM 996 N N . TYR A 1 122 ? -5.089 13.337 -6.471 1.00 98.00 122 TYR A N 1
ATOM 997 C CA . TYR A 1 122 ? -6.491 13.682 -6.673 1.00 98.00 122 TYR A CA 1
ATOM 998 C C . TYR A 1 122 ? -7.426 12.782 -5.852 1.00 98.00 122 TYR A C 1
ATOM 1000 O O . TYR A 1 122 ? -8.371 13.262 -5.221 1.00 98.00 122 TYR A O 1
ATOM 1008 N N . ALA A 1 123 ? -7.172 11.471 -5.838 1.00 97.00 123 ALA A N 1
ATOM 1009 C CA . ALA A 1 123 ? -8.000 10.524 -5.103 1.00 97.00 123 ALA A CA 1
ATOM 1010 C C . ALA A 1 123 ? -7.925 10.732 -3.580 1.00 97.00 123 ALA A C 1
ATOM 1012 O O . ALA A 1 123 ? -8.960 10.643 -2.916 1.00 97.00 123 ALA A O 1
ATOM 1013 N N . ALA A 1 124 ? -6.750 11.060 -3.037 1.00 97.69 124 ALA A N 1
ATOM 1014 C CA . ALA A 1 124 ? -6.567 11.413 -1.630 1.00 97.69 124 ALA A CA 1
ATOM 1015 C C . ALA A 1 124 ? -7.316 12.704 -1.270 1.00 97.69 124 ALA A C 1
ATOM 1017 O O . ALA A 1 124 ? -8.178 12.691 -0.384 1.00 97.69 124 ALA A O 1
ATOM 1018 N N . ALA A 1 125 ? -7.110 13.776 -2.044 1.00 97.75 125 ALA A N 1
ATOM 1019 C CA . ALA A 1 125 ? -7.780 15.062 -1.848 1.00 97.75 125 ALA A CA 1
ATOM 1020 C C . ALA A 1 125 ? -9.314 14.95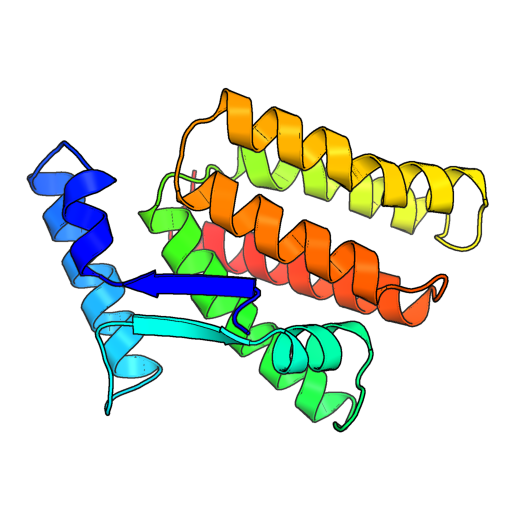7 -1.927 1.00 97.75 125 ALA A C 1
ATOM 1022 O O . ALA A 1 125 ? -10.037 15.626 -1.184 1.00 97.75 125 ALA A O 1
ATOM 1023 N N . ARG A 1 126 ? -9.824 14.091 -2.812 1.00 97.19 126 ARG A N 1
ATOM 1024 C CA . ARG A 1 126 ? -11.260 13.833 -2.956 1.00 97.19 126 ARG A CA 1
ATOM 1025 C C . ARG A 1 126 ? -11.821 12.983 -1.820 1.00 97.19 126 ARG A C 1
ATOM 1027 O O . ARG A 1 126 ? -12.932 13.249 -1.371 1.00 97.19 126 ARG A O 1
ATOM 1034 N N . ALA A 1 127 ? -11.100 11.948 -1.390 1.00 95.81 127 ALA A N 1
ATOM 1035 C CA . ALA A 1 127 ? -11.580 11.027 -0.365 1.00 95.81 127 ALA A CA 1
ATOM 1036 C C . ALA A 1 127 ? -11.597 11.664 1.027 1.00 95.81 127 ALA A C 1
ATOM 1038 O O . ALA A 1 127 ? -12.523 11.386 1.787 1.00 95.81 127 ALA A O 1
ATOM 1039 N N . LYS A 1 128 ? -10.592 12.494 1.352 1.00 94.06 128 LYS A N 1
ATOM 1040 C CA . LYS A 1 128 ? -10.397 13.099 2.683 1.00 94.06 128 LYS A CA 1
ATOM 1041 C C . LYS A 1 128 ? -10.408 12.052 3.805 1.00 94.06 128 LYS A C 1
ATOM 1043 O O . LYS A 1 128 ? -11.069 12.221 4.828 1.00 94.06 128 LYS A O 1
ATOM 1048 N N . LYS A 1 129 ? -9.718 10.932 3.578 1.00 95.88 129 LYS A N 1
ATOM 1049 C CA . LYS A 1 129 ? -9.618 9.815 4.524 1.00 95.88 129 LYS A CA 1
ATOM 1050 C C . LYS A 1 129 ? -8.161 9.525 4.815 1.00 95.88 129 LYS A C 1
ATOM 1052 O O . LYS A 1 129 ? -7.402 9.291 3.880 1.00 95.88 129 LYS A O 1
ATOM 1057 N N . PHE A 1 130 ? -7.838 9.377 6.096 1.00 97.44 130 PHE A N 1
ATOM 1058 C CA . PHE A 1 130 ? -6.490 9.047 6.550 1.00 97.44 130 PHE A CA 1
ATOM 1059 C C . PHE A 1 130 ? -5.903 7.819 5.838 1.00 97.44 130 PHE A C 1
ATOM 1061 O O . PHE A 1 130 ? -4.764 7.853 5.383 1.00 97.44 130 PHE A O 1
ATOM 1068 N N . GLY A 1 131 ? -6.691 6.749 5.673 1.00 97.31 131 GLY A N 1
ATOM 1069 C CA . GLY A 1 131 ? -6.227 5.554 4.967 1.00 97.31 131 GLY A CA 1
ATOM 1070 C C . GLY A 1 131 ? -5.895 5.804 3.494 1.00 97.31 131 GLY A C 1
ATOM 1071 O O . GLY A 1 131 ? -4.980 5.185 2.970 1.00 97.31 131 GLY A O 1
ATOM 1072 N N . MET A 1 132 ? -6.599 6.726 2.825 1.00 97.81 132 MET A N 1
ATOM 1073 C CA . MET A 1 132 ? -6.294 7.110 1.442 1.00 97.81 132 MET A CA 1
ATOM 1074 C C . MET A 1 132 ? -5.061 8.017 1.363 1.00 97.81 132 MET A C 1
ATOM 1076 O O . MET A 1 132 ? -4.291 7.893 0.415 1.00 97.81 132 MET A O 1
ATOM 1080 N N . ASP A 1 133 ? -4.857 8.885 2.356 1.00 98.12 133 ASP A N 1
ATOM 1081 C CA . ASP A 1 133 ? -3.662 9.724 2.446 1.00 98.12 133 ASP A CA 1
ATOM 1082 C C . ASP A 1 133 ? -2.405 8.869 2.619 1.00 98.12 133 ASP A C 1
ATOM 1084 O O . ASP A 1 133 ? -1.497 8.953 1.797 1.00 98.12 133 ASP A O 1
ATOM 1088 N N . GLY A 1 134 ? -2.401 7.962 3.601 1.00 98.19 134 GLY A N 1
ATOM 1089 C CA . GLY A 1 134 ? -1.276 7.050 3.812 1.00 98.19 134 GLY A CA 1
ATOM 1090 C C . GLY A 1 134 ? -1.040 6.114 2.626 1.00 98.19 134 GLY A C 1
ATOM 1091 O O . GLY A 1 134 ? 0.099 5.823 2.273 1.00 98.19 134 GLY A O 1
ATOM 1092 N N . PHE A 1 135 ? -2.110 5.679 1.959 1.00 98.25 135 PHE A N 1
ATOM 1093 C CA . PHE A 1 135 ? -2.007 4.899 0.731 1.00 98.25 135 PHE A CA 1
ATOM 1094 C C . PHE A 1 135 ? -1.330 5.680 -0.404 1.00 98.25 135 PHE A C 1
ATOM 1096 O O . PHE A 1 135 ? -0.444 5.150 -1.073 1.00 98.25 135 PHE A O 1
ATOM 1103 N N . ARG A 1 136 ? -1.705 6.950 -0.597 1.00 98.44 136 ARG A N 1
ATOM 1104 C CA . ARG A 1 136 ? -1.069 7.860 -1.559 1.00 98.44 136 ARG A CA 1
ATOM 1105 C C . ARG A 1 136 ? 0.402 8.082 -1.223 1.00 98.44 136 ARG A C 1
ATOM 1107 O O . ARG A 1 136 ? 1.212 8.021 -2.146 1.00 98.44 136 ARG A O 1
ATOM 1114 N N . ASP A 1 137 ? 0.750 8.265 0.049 1.00 98.50 137 ASP A N 1
ATOM 1115 C CA . ASP A 1 137 ? 2.133 8.499 0.486 1.00 98.50 137 ASP A CA 1
ATOM 1116 C C . ASP A 1 137 ? 3.026 7.289 0.167 1.00 98.50 137 ASP A C 1
ATOM 1118 O O . ASP A 1 137 ? 4.032 7.416 -0.534 1.00 98.50 137 ASP A O 1
ATOM 1122 N N . VAL A 1 138 ? 2.603 6.088 0.586 1.00 98.50 138 VAL A N 1
ATOM 1123 C CA . VAL A 1 138 ? 3.349 4.840 0.354 1.00 98.50 138 VAL A CA 1
ATOM 1124 C C . VAL A 1 138 ? 3.507 4.544 -1.136 1.00 98.50 138 VAL A C 1
ATOM 1126 O O . VAL A 1 138 ? 4.603 4.202 -1.578 1.00 98.50 138 VAL A O 1
ATOM 1129 N N . LEU A 1 139 ? 2.439 4.669 -1.931 1.00 97.88 139 LEU A N 1
ATOM 1130 C CA . LEU A 1 139 ? 2.520 4.357 -3.360 1.00 97.88 139 LEU A CA 1
ATOM 1131 C C . LEU A 1 139 ? 3.312 5.400 -4.136 1.00 97.88 139 LEU A C 1
ATOM 1133 O O . LEU A 1 139 ? 4.033 5.027 -5.055 1.00 97.88 139 LEU A O 1
ATOM 1137 N N . THR A 1 140 ? 3.200 6.679 -3.787 1.00 98.25 140 THR A N 1
ATOM 1138 C CA . THR A 1 140 ? 3.976 7.736 -4.446 1.00 98.25 140 THR A CA 1
ATOM 1139 C C . THR A 1 140 ? 5.465 7.513 -4.245 1.00 98.25 140 THR A C 1
ATOM 1141 O O . THR A 1 140 ? 6.224 7.585 -5.210 1.00 98.25 140 THR A O 1
ATOM 1144 N N . GLU A 1 141 ? 5.880 7.190 -3.022 1.00 98.38 141 GLU A N 1
ATOM 1145 C CA . GLU A 1 141 ? 7.279 6.881 -2.745 1.00 98.38 141 GLU A CA 1
ATOM 1146 C C . GLU A 1 141 ? 7.712 5.565 -3.405 1.00 98.38 141 GLU A C 1
ATOM 1148 O O . GLU A 1 141 ? 8.772 5.495 -4.023 1.00 98.38 141 GLU A O 1
ATOM 1153 N N . GLY A 1 142 ? 6.858 4.538 -3.380 1.00 97.88 142 GLY A N 1
ATOM 1154 C CA . GLY A 1 142 ? 7.117 3.283 -4.084 1.00 97.88 142 GLY A CA 1
ATOM 1155 C C . GLY A 1 142 ? 7.328 3.482 -5.589 1.00 97.88 142 GLY A C 1
ATOM 1156 O O . GLY A 1 142 ? 8.277 2.939 -6.143 1.00 97.88 142 GLY A O 1
ATOM 1157 N N . ILE A 1 143 ? 6.503 4.311 -6.241 1.00 97.75 143 ILE A N 1
ATOM 1158 C CA . ILE A 1 143 ? 6.638 4.664 -7.665 1.00 97.75 143 ILE A CA 1
ATOM 1159 C C . ILE A 1 143 ? 7.980 5.352 -7.936 1.00 97.75 143 ILE A C 1
ATOM 1161 O O . ILE A 1 143 ? 8.612 5.061 -8.951 1.00 97.75 143 ILE A O 1
ATOM 1165 N N . ARG A 1 144 ? 8.430 6.245 -7.044 1.00 97.38 144 ARG A N 1
ATOM 1166 C CA . ARG A 1 144 ? 9.732 6.923 -7.174 1.00 97.38 144 ARG A CA 1
ATOM 1167 C C . ARG A 1 144 ? 10.888 5.926 -7.096 1.00 97.38 144 ARG A C 1
ATOM 1169 O O . ARG A 1 144 ? 11.777 5.990 -7.938 1.00 97.38 144 ARG A O 1
ATOM 1176 N N . ASN A 1 145 ? 10.812 4.964 -6.177 1.00 97.12 145 ASN A N 1
ATOM 1177 C CA . ASN A 1 145 ? 11.842 3.941 -5.967 1.00 97.12 145 ASN A CA 1
ATOM 1178 C C . ASN A 1 145 ? 11.925 2.888 -7.085 1.00 97.12 145 ASN A C 1
ATOM 1180 O O . ASN A 1 145 ? 12.912 2.161 -7.169 1.00 97.12 145 ASN A O 1
ATOM 1184 N N . VAL A 1 146 ? 10.908 2.766 -7.946 1.00 96.81 146 VAL A N 1
ATOM 1185 C CA . VAL A 1 146 ? 10.948 1.807 -9.063 1.00 96.81 146 VAL A CA 1
ATOM 1186 C C . VAL A 1 146 ? 12.040 2.148 -10.080 1.00 96.81 146 VAL A C 1
ATOM 1188 O O . VAL A 1 146 ? 12.594 1.233 -10.680 1.00 96.81 146 VAL A O 1
ATOM 1191 N N . GLU A 1 147 ? 12.366 3.429 -10.273 1.00 85.56 147 GLU A N 1
ATOM 1192 C CA . GLU A 1 147 ? 13.517 3.888 -11.072 1.00 85.56 147 GLU A CA 1
ATOM 1193 C C . GLU A 1 147 ? 13.753 3.120 -12.392 1.00 85.56 147 GLU A C 1
ATOM 1195 O O . GLU A 1 147 ? 14.682 2.329 -12.489 1.00 85.56 147 GLU A O 1
ATOM 1200 N N . ASN A 1 148 ? 12.933 3.323 -13.433 1.00 86.12 148 ASN A N 1
ATOM 1201 C CA . ASN A 1 148 ? 13.101 2.733 -14.784 1.00 86.12 148 ASN A CA 1
ATOM 1202 C C . ASN A 1 148 ? 13.413 1.213 -14.868 1.00 86.12 148 ASN A C 1
ATOM 1204 O O . ASN A 1 148 ? 13.720 0.733 -15.958 1.00 86.12 148 ASN A O 1
ATOM 1208 N N . SER A 1 149 ? 13.282 0.458 -13.774 1.00 95.12 149 SER A N 1
ATOM 1209 C CA . SER A 1 149 ? 13.666 -0.945 -13.647 1.00 95.12 149 SER A CA 1
ATOM 1210 C C . SER A 1 149 ? 12.424 -1.825 -13.625 1.00 95.12 149 SER A C 1
ATOM 1212 O O . SER A 1 149 ? 11.611 -1.738 -12.701 1.00 95.12 149 SER A O 1
ATOM 1214 N N . SER A 1 150 ? 12.283 -2.716 -14.613 1.00 95.19 150 SER A N 1
ATOM 1215 C CA . SER A 1 150 ? 11.186 -3.696 -14.623 1.00 95.19 150 SER A CA 1
ATOM 1216 C C . SER A 1 150 ? 11.198 -4.591 -13.387 1.00 95.19 150 SER A C 1
ATOM 1218 O O . SER A 1 150 ? 10.141 -4.905 -12.851 1.00 95.19 150 SER A O 1
ATOM 1220 N N . SER A 1 151 ? 12.380 -4.956 -12.885 1.00 95.62 151 SER A N 1
ATOM 1221 C CA . SER A 1 151 ? 12.493 -5.793 -11.688 1.00 95.62 151 SER A CA 1
ATOM 1222 C C . SER A 1 151 ? 11.946 -5.076 -10.447 1.00 95.62 151 SER A C 1
ATOM 1224 O O . SER A 1 151 ? 11.206 -5.662 -9.657 1.00 95.62 151 SER A O 1
ATOM 1226 N N . ASN A 1 152 ? 12.254 -3.786 -10.286 1.00 97.38 152 ASN A N 1
ATOM 1227 C CA . ASN A 1 152 ? 11.727 -2.995 -9.173 1.00 97.38 152 ASN A CA 1
ATOM 1228 C C . ASN A 1 152 ? 10.219 -2.764 -9.326 1.00 97.38 152 ASN A C 1
ATOM 1230 O O . ASN A 1 152 ? 9.482 -2.796 -8.342 1.00 97.38 152 ASN A O 1
ATOM 1234 N N . PHE A 1 153 ? 9.745 -2.573 -10.560 1.00 98.06 153 PHE A N 1
ATOM 1235 C CA . PHE A 1 153 ? 8.319 -2.471 -10.854 1.00 98.06 153 PHE A CA 1
ATOM 1236 C C . PHE A 1 153 ? 7.559 -3.746 -10.465 1.00 98.06 153 PHE A C 1
ATOM 1238 O O . PHE A 1 153 ? 6.487 -3.654 -9.867 1.00 98.06 153 PHE A O 1
ATOM 1245 N N . ASP A 1 154 ? 8.114 -4.929 -10.731 1.00 97.06 154 ASP A N 1
ATOM 1246 C CA . ASP A 1 154 ? 7.490 -6.189 -10.324 1.00 97.06 154 ASP A CA 1
ATOM 1247 C C . ASP A 1 154 ? 7.408 -6.324 -8.800 1.00 97.06 154 ASP A C 1
ATOM 1249 O O . ASP A 1 154 ? 6.353 -6.690 -8.277 1.00 97.06 154 ASP A O 1
ATOM 1253 N N . ARG A 1 155 ? 8.463 -5.947 -8.065 1.00 97.62 155 ARG A N 1
ATOM 1254 C CA . ARG A 1 155 ? 8.428 -5.917 -6.589 1.00 97.62 155 ARG A CA 1
ATOM 1255 C C . ARG A 1 155 ? 7.413 -4.904 -6.063 1.00 97.62 155 ARG A C 1
ATOM 1257 O O . ARG A 1 155 ? 6.664 -5.209 -5.137 1.00 97.62 155 ARG A O 1
ATOM 1264 N N . PHE A 1 156 ? 7.313 -3.735 -6.694 1.00 98.25 156 PHE A N 1
ATOM 1265 C CA . PHE A 1 156 ? 6.269 -2.754 -6.400 1.00 98.25 156 PHE A CA 1
ATOM 1266 C C . PHE A 1 156 ? 4.862 -3.332 -6.609 1.00 98.25 156 PHE A C 1
ATOM 1268 O O . PHE A 1 156 ? 4.002 -3.199 -5.735 1.00 98.25 156 PHE A O 1
ATOM 1275 N N . ALA A 1 157 ? 4.624 -4.010 -7.734 1.00 97.94 157 ALA A N 1
ATOM 1276 C CA . ALA A 1 157 ? 3.338 -4.628 -8.035 1.00 97.94 157 ALA A CA 1
ATOM 1277 C C . ALA A 1 157 ? 2.981 -5.730 -7.022 1.00 97.94 157 ALA A C 1
ATOM 1279 O O . ALA A 1 157 ? 1.843 -5.771 -6.552 1.00 97.94 157 ALA A O 1
ATOM 1280 N N . GLN A 1 158 ? 3.950 -6.566 -6.635 1.00 98.06 158 GLN A N 1
ATOM 1281 C CA . GLN A 1 158 ? 3.787 -7.601 -5.608 1.00 98.06 158 GLN A CA 1
ATOM 1282 C C . GLN A 1 158 ? 3.485 -7.006 -4.230 1.00 98.06 158 GLN A C 1
ATOM 1284 O O . GLN A 1 158 ? 2.563 -7.457 -3.552 1.00 98.06 158 GLN A O 1
ATOM 1289 N N . PHE A 1 159 ? 4.216 -5.966 -3.818 1.00 98.31 159 PHE A N 1
ATOM 1290 C CA . PHE A 1 159 ? 3.970 -5.292 -2.544 1.00 98.31 159 PHE A CA 1
ATOM 1291 C C . PHE A 1 159 ? 2.561 -4.711 -2.499 1.00 98.31 159 PHE A C 1
ATOM 1293 O O . PHE A 1 159 ? 1.833 -4.873 -1.517 1.00 98.31 159 PHE A O 1
ATOM 1300 N N . PHE A 1 160 ? 2.144 -4.084 -3.594 1.00 96.81 160 PHE A N 1
ATOM 1301 C CA . PHE A 1 160 ? 0.826 -3.496 -3.668 1.00 96.81 160 PHE A CA 1
ATOM 1302 C C . PHE A 1 160 ? -0.299 -4.543 -3.685 1.00 96.81 160 PHE A C 1
ATOM 1304 O O . PHE A 1 160 ? -1.318 -4.375 -3.008 1.00 96.81 160 PHE A O 1
ATOM 1311 N N . GLU A 1 161 ? -0.103 -5.653 -4.396 1.00 97.19 161 GLU A N 1
ATOM 1312 C CA . GLU A 1 161 ? -1.007 -6.801 -4.343 1.00 97.19 161 GLU A CA 1
ATOM 1313 C C . GLU A 1 161 ? -1.138 -7.355 -2.922 1.00 97.19 161 GLU A C 1
ATOM 1315 O O . GLU A 1 161 ? -2.253 -7.600 -2.457 1.00 97.19 161 GLU A O 1
ATOM 1320 N N . ALA A 1 162 ? -0.023 -7.496 -2.205 1.00 98.31 162 ALA A N 1
ATOM 1321 C CA . ALA A 1 162 ? -0.021 -7.987 -0.836 1.00 98.31 162 ALA A CA 1
ATOM 1322 C C . ALA A 1 162 ? -0.807 -7.055 0.103 1.00 98.31 162 ALA A C 1
ATOM 1324 O O . ALA A 1 162 ? -1.592 -7.538 0.920 1.00 98.31 162 ALA A O 1
ATOM 1325 N N . ILE A 1 163 ? -0.681 -5.727 -0.044 1.00 98.25 163 ILE A N 1
ATOM 1326 C CA . ILE A 1 163 ? -1.486 -4.758 0.726 1.00 98.25 163 ILE A CA 1
ATOM 1327 C C . ILE A 1 163 ? -2.982 -4.983 0.472 1.00 98.25 163 ILE A C 1
ATOM 1329 O O . ILE A 1 163 ? -3.767 -5.021 1.422 1.00 98.25 163 ILE A O 1
ATOM 1333 N N . LEU A 1 164 ? -3.395 -5.150 -0.791 1.00 97.31 164 LEU A N 1
ATOM 1334 C CA . LEU A 1 164 ? -4.791 -5.435 -1.143 1.00 97.31 164 LEU A CA 1
ATOM 1335 C C . LEU A 1 164 ? -5.265 -6.772 -0.552 1.00 97.31 164 LEU A C 1
ATOM 1337 O O . LEU A 1 164 ? -6.381 -6.849 -0.030 1.00 97.31 164 LEU A O 1
ATOM 1341 N N . ALA A 1 165 ? -4.431 -7.811 -0.613 1.00 97.75 165 ALA A N 1
ATOM 1342 C CA . ALA A 1 165 ? -4.744 -9.130 -0.079 1.00 97.75 165 ALA A CA 1
ATOM 1343 C C . ALA A 1 165 ? -4.971 -9.083 1.440 1.00 97.75 165 ALA A C 1
ATOM 1345 O O . ALA A 1 165 ? -6.018 -9.529 1.914 1.00 97.75 165 ALA A O 1
ATOM 1346 N N . TYR A 1 166 ? -4.058 -8.468 2.198 1.00 98.56 166 TYR A N 1
ATOM 1347 C CA . TYR A 1 166 ? -4.207 -8.304 3.646 1.00 98.56 166 TYR A CA 1
ATOM 1348 C C . TYR A 1 166 ? -5.371 -7.382 4.014 1.00 98.56 166 TYR A C 1
ATOM 1350 O O . TYR A 1 166 ? -6.140 -7.700 4.920 1.00 98.56 166 TYR A O 1
ATOM 1358 N N . HIS A 1 167 ? -5.575 -6.284 3.280 1.00 98.25 167 HIS A N 1
ATOM 1359 C CA . HIS A 1 167 ? -6.750 -5.421 3.454 1.00 98.25 167 HIS A CA 1
ATOM 1360 C C . HIS A 1 167 ? -8.052 -6.222 3.364 1.00 98.25 167 HIS A C 1
ATOM 1362 O O . HIS A 1 167 ? -8.926 -6.086 4.227 1.00 98.25 167 HIS A O 1
ATOM 1368 N N . LYS A 1 168 ? -8.167 -7.111 2.366 1.00 97.50 168 LYS A N 1
ATOM 1369 C CA . LYS A 1 168 ? -9.321 -8.007 2.245 1.00 97.50 168 LYS A CA 1
ATOM 1370 C C . LYS A 1 168 ? -9.383 -9.071 3.328 1.00 97.50 168 LYS A C 1
ATOM 1372 O O . LYS A 1 168 ? -10.469 -9.280 3.867 1.00 97.50 168 LYS A O 1
ATOM 1377 N N . ALA A 1 169 ? -8.264 -9.694 3.684 1.00 98.00 169 ALA A N 1
ATOM 1378 C CA . ALA A 1 169 ? -8.210 -10.681 4.761 1.00 98.00 169 ALA A CA 1
ATOM 1379 C C . ALA A 1 169 ? -8.705 -10.103 6.101 1.00 98.00 169 ALA A C 1
ATOM 1381 O O . ALA A 1 169 ? -9.347 -10.801 6.883 1.00 98.00 169 ALA A O 1
ATOM 1382 N N . TYR A 1 170 ? -8.493 -8.804 6.335 1.00 97.75 170 TYR A N 1
ATOM 1383 C CA . TYR A 1 170 ? -8.977 -8.087 7.518 1.00 97.75 170 TYR A CA 1
ATOM 1384 C C . TYR A 1 170 ? -10.404 -7.537 7.409 1.00 97.75 170 TYR A C 1
ATOM 1386 O O . TYR A 1 170 ? -10.849 -6.789 8.283 1.00 97.75 170 TYR A O 1
ATOM 1394 N N . GLY A 1 171 ? -11.151 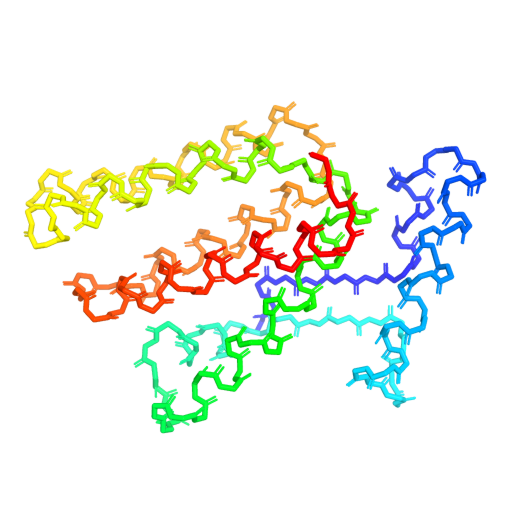-7.929 6.374 1.00 95.50 171 GLY A N 1
ATOM 1395 C CA . GLY A 1 171 ? -12.555 -7.562 6.199 1.00 95.50 171 GLY A CA 1
ATOM 1396 C C . GLY A 1 171 ? -12.760 -6.166 5.618 1.00 95.50 171 GLY A C 1
ATOM 1397 O O . GLY A 1 171 ? -13.813 -5.565 5.828 1.00 95.50 171 GLY A O 1
ATOM 1398 N N . GLY A 1 172 ? -11.769 -5.625 4.906 1.00 92.75 172 GLY A N 1
ATOM 1399 C CA . GLY A 1 172 ? -11.958 -4.427 4.098 1.00 92.75 172 GLY A CA 1
ATOM 1400 C C . GLY A 1 172 ? -13.069 -4.632 3.065 1.00 92.75 172 GLY A C 1
ATOM 1401 O O . GLY A 1 172 ? -13.263 -5.746 2.573 1.00 92.75 172 GLY A O 1
ATOM 1402 N N . ASN A 1 173 ? -13.811 -3.574 2.726 1.00 85.88 173 ASN A N 1
ATOM 1403 C CA . ASN A 1 173 ? -14.897 -3.607 1.733 1.00 85.88 173 ASN A CA 1
ATOM 1404 C C . ASN A 1 173 ? -14.488 -2.944 0.418 1.00 85.88 173 ASN A C 1
ATOM 1406 O O . ASN A 1 173 ? -14.044 -1.780 0.490 1.00 85.88 173 ASN A O 1
#

Foldseek 3Di:
DFLDKDFLVCLVVQPPDPVLSVVLSVVQLVVLCVLPVPCSGMDTHHLVLLLCLLPVPPHDPVRSVVSLLSVLLVLLSVLLSFDNALVNLVVVLVLLVVLVVVDVLDPVSLVSLLVVLVVLVVSCVVVVIPSSVSVSSSSNSLSVSNPSPSSSSVSSSVSSVSNSVSNVVNPGD

Sequence (173 aa):
MPVFSFQLSQLEKIISNPKDRDKERQFLERKLKEWNPKSPTKIELEAAVLLTIITTQNSTEEGSAQLLVQWADRLGAIFKSTGLTSSQIRNFFSEIRTIQQYGFEDVKMKRRFILLIPKLEYAAARAKKFGMDGFRDVLTEGIRNVENSSSNFDRFAQFFEAILAYHKAYGGN